Protein AF-A0A8S2KVR9-F1 (afdb_monomer_lite)

InterPro domains:
  IPR026983 Dynein heavy chain [PTHR22878] (2-108)
  IPR027417 P-loop containing nucleoside triphosphate hydrolase [G3DSA:3.40.50.300] (1-66)
  IPR035706 Dynein heavy chain, ATP-binding dynein motor region [PF12781] (3-108)

Secondary structure (DSSP, 8-state):
-PPPPEEEETTEEEEPPTT-------S-SS----HHHHHTS-----PPPHHHHHHHHHHHHHHHH-HHHHHHHHHHHHHHHHHHHHHHHHHHHHHHHHHH--S-TT--

Sequence (108 aa):
VEGRQFVVLGDKEVDYDPNFRMYLTSKLPNPRLTPAHFGKSMVINYTVTLKGLEDQLLSVIVKNERKELEEQRERLIQETSVNKKLLKDLEDALLRELSTSTGNMLDN

Organism: NCBI:txid1234261

Structure (mmCIF, N/CA/C/O backbone):
data_AF-A0A8S2KVR9-F1
#
_entry.id   AF-A0A8S2KVR9-F1
#
loop_
_atom_site.group_PDB
_atom_site.id
_atom_site.type_symbol
_atom_site.label_atom_id
_atom_site.label_alt_id
_atom_site.label_comp_id
_atom_site.label_asym_id
_atom_site.label_entity_id
_atom_site.label_seq_id
_atom_site.pdbx_PDB_ins_code
_atom_site.Cartn_x
_atom_site.Cartn_y
_atom_site.Cartn_z
_atom_site.occupancy
_atom_site.B_iso_or_equiv
_atom_site.auth_seq_id
_atom_site.auth_comp_id
_atom_site.auth_asym_id
_atom_site.auth_atom_id
_atom_site.pdbx_PDB_model_num
ATOM 1 N N . VAL A 1 1 ? -0.845 12.068 -38.164 1.00 44.19 1 VAL A N 1
ATOM 2 C CA . VAL A 1 1 ? -0.775 10.621 -38.455 1.00 44.19 1 VAL A CA 1
ATOM 3 C C . VAL A 1 1 ? -0.106 9.988 -37.255 1.00 44.19 1 VAL A C 1
ATOM 5 O O . VAL A 1 1 ? 1.087 10.198 -37.081 1.00 44.19 1 VAL A O 1
ATOM 8 N N . GLU A 1 2 ? -0.866 9.369 -36.354 1.00 68.25 2 GLU A N 1
ATOM 9 C CA . GLU A 1 2 ? -0.254 8.617 -35.253 1.00 68.25 2 GLU A CA 1
ATOM 10 C C . GLU A 1 2 ? 0.472 7.414 -35.856 1.00 68.25 2 GLU A C 1
ATOM 12 O O . GLU A 1 2 ? -0.116 6.624 -36.595 1.00 68.25 2 GLU A O 1
ATOM 17 N N . GLY A 1 3 ? 1.784 7.346 -35.636 1.00 83.56 3 GLY A N 1
ATOM 18 C CA . GLY A 1 3 ? 2.581 6.203 -36.058 1.00 83.56 3 GLY A CA 1
ATOM 19 C 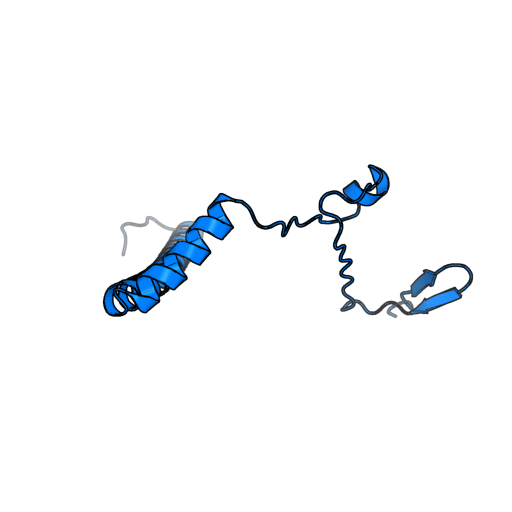C . GLY A 1 3 ? 2.226 4.980 -35.218 1.00 83.56 3 GLY A C 1
ATOM 20 O O . GLY A 1 3 ? 1.978 5.100 -34.020 1.00 83.56 3 GLY A O 1
ATOM 21 N N . ARG A 1 4 ? 2.222 3.800 -35.846 1.00 91.00 4 ARG A N 1
ATOM 22 C CA . ARG A 1 4 ? 2.052 2.507 -35.171 1.00 91.00 4 ARG A CA 1
ATOM 23 C C . ARG A 1 4 ? 3.084 2.375 -34.043 1.00 91.00 4 ARG A C 1
ATOM 25 O O . ARG A 1 4 ? 4.283 2.356 -34.315 1.00 91.00 4 ARG A O 1
ATOM 32 N N . GLN A 1 5 ? 2.625 2.280 -32.796 1.00 94.88 5 GLN A N 1
ATOM 33 C CA . GLN A 1 5 ? 3.476 1.953 -31.652 1.00 94.88 5 GLN A CA 1
ATOM 34 C C . GLN A 1 5 ? 3.538 0.436 -31.484 1.00 94.88 5 GLN A C 1
ATOM 36 O O . GLN A 1 5 ? 2.513 -0.240 -31.522 1.00 94.88 5 GLN A O 1
ATOM 41 N N . PHE A 1 6 ? 4.738 -0.101 -31.295 1.00 95.56 6 PHE A N 1
ATOM 42 C CA . PHE A 1 6 ? 4.956 -1.530 -31.108 1.00 95.56 6 PHE A CA 1
ATOM 43 C C . PHE A 1 6 ? 6.143 -1.776 -30.176 1.00 95.56 6 PHE A C 1
ATOM 45 O O . PHE A 1 6 ? 7.000 -0.912 -29.981 1.00 95.56 6 PHE A O 1
ATOM 52 N N . VAL A 1 7 ? 6.190 -2.975 -29.606 1.00 95.75 7 VAL A N 1
ATOM 53 C CA . VAL A 1 7 ? 7.321 -3.506 -28.846 1.00 95.75 7 VAL A CA 1
ATOM 54 C C . VAL A 1 7 ? 7.880 -4.729 -29.565 1.00 95.75 7 VAL A C 1
ATOM 56 O O . VAL A 1 7 ? 7.133 -5.513 -30.150 1.00 95.75 7 VAL A O 1
ATOM 59 N N . VAL A 1 8 ? 9.200 -4.904 -29.529 1.00 97.12 8 VAL A N 1
ATOM 60 C CA . VAL A 1 8 ? 9.853 -6.098 -30.079 1.00 97.12 8 VAL A CA 1
ATOM 61 C C . VAL A 1 8 ? 10.006 -7.126 -28.965 1.00 97.12 8 VAL A C 1
ATOM 63 O O . VAL A 1 8 ? 10.698 -6.882 -27.975 1.00 97.12 8 VAL A O 1
ATOM 66 N N . LEU A 1 9 ? 9.350 -8.273 -29.118 1.00 95.19 9 LEU A N 1
ATOM 67 C CA . LEU A 1 9 ? 9.416 -9.399 -28.193 1.00 95.19 9 LEU A CA 1
ATOM 68 C C . LEU A 1 9 ? 10.107 -10.570 -28.892 1.00 95.19 9 LEU A C 1
ATOM 70 O O . LEU A 1 9 ? 9.504 -11.273 -29.702 1.00 95.19 9 LEU A O 1
ATOM 74 N N . GLY A 1 10 ? 11.389 -10.765 -28.580 1.00 95.12 10 GLY A N 1
ATOM 75 C CA . GLY A 1 10 ? 12.225 -11.725 -29.298 1.00 95.12 10 GLY A CA 1
ATOM 76 C C . GLY A 1 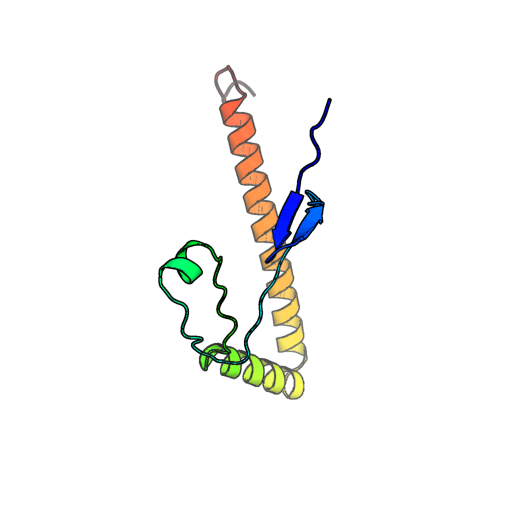10 ? 12.443 -11.271 -30.741 1.00 95.12 10 GLY A C 1
ATOM 77 O O . GLY A 1 10 ? 13.068 -10.241 -30.971 1.00 95.12 10 GLY A O 1
ATOM 78 N N . ASP A 1 11 ? 11.921 -12.037 -31.694 1.00 95.75 11 ASP A N 1
ATOM 79 C CA . ASP A 1 11 ? 11.982 -11.790 -33.137 1.00 95.75 11 ASP A CA 1
ATOM 80 C C . ASP A 1 11 ? 10.689 -11.184 -33.715 1.00 95.75 11 ASP A C 1
ATOM 82 O O . ASP A 1 11 ? 10.600 -10.957 -34.922 1.00 95.75 11 ASP A O 1
ATOM 86 N N . LYS A 1 12 ? 9.678 -10.918 -32.875 1.00 97.12 12 LYS A N 1
ATOM 87 C CA . LYS A 1 12 ? 8.357 -10.448 -33.312 1.00 97.12 12 LYS A CA 1
ATOM 88 C C . LYS A 1 12 ? 8.076 -9.017 -32.886 1.00 97.12 12 LYS A C 1
ATOM 90 O O . LYS A 1 12 ? 8.297 -8.645 -31.735 1.00 97.12 12 LYS A O 1
ATOM 95 N N . GLU A 1 13 ? 7.494 -8.248 -33.799 1.00 97.25 13 GLU A N 1
ATOM 96 C CA . GLU A 1 13 ? 6.855 -6.972 -33.482 1.00 97.25 13 GLU A CA 1
ATOM 97 C C . GLU A 1 13 ? 5.431 -7.208 -32.980 1.00 97.25 13 GLU A C 1
ATOM 99 O O . GLU A 1 13 ? 4.640 -7.896 -33.628 1.00 97.25 13 GLU A O 1
ATOM 104 N N . VAL A 1 14 ? 5.099 -6.615 -31.837 1.00 96.25 14 VAL A N 1
ATOM 105 C CA . VAL A 1 14 ? 3.773 -6.693 -31.220 1.00 96.25 14 VAL A CA 1
ATOM 106 C C . VAL A 1 14 ? 3.252 -5.283 -30.994 1.00 96.25 14 VAL A C 1
ATOM 108 O O . VAL A 1 14 ? 3.945 -4.462 -30.397 1.00 96.25 14 VAL A O 1
ATOM 111 N N . ASP A 1 15 ? 2.040 -5.001 -31.465 1.00 96.12 15 ASP A N 1
ATOM 112 C CA . ASP A 1 15 ? 1.417 -3.685 -31.307 1.00 96.12 15 ASP A CA 1
ATOM 113 C C . ASP A 1 15 ? 1.248 -3.325 -29.828 1.00 96.12 15 ASP A C 1
ATOM 115 O O . ASP A 1 15 ? 0.871 -4.160 -29.002 1.00 96.12 15 ASP A O 1
ATOM 119 N N . TYR A 1 16 ? 1.556 -2.073 -29.497 1.00 95.31 16 TYR A N 1
ATOM 120 C CA . TYR A 1 16 ? 1.508 -1.574 -28.131 1.00 95.31 16 TYR A CA 1
ATOM 121 C C . TYR A 1 16 ? 0.191 -0.839 -27.868 1.00 95.31 16 TYR A C 1
ATOM 123 O O . TYR A 1 16 ? -0.119 0.141 -28.542 1.00 95.31 16 TYR A O 1
ATOM 131 N N . ASP A 1 17 ? -0.555 -1.285 -26.856 1.00 94.50 17 ASP A N 1
ATOM 132 C CA . ASP A 1 17 ? -1.712 -0.562 -26.319 1.00 94.50 17 ASP A CA 1
ATOM 133 C C . ASP A 1 17 ? -1.245 0.428 -25.233 1.00 94.50 17 ASP A C 1
ATOM 135 O O . ASP A 1 17 ? -0.695 -0.011 -24.217 1.00 94.50 17 ASP A O 1
ATOM 139 N N . PRO A 1 18 ? -1.491 1.746 -25.376 1.00 94.31 18 PRO A N 1
ATOM 140 C CA . PRO A 1 18 ? -1.180 2.740 -24.347 1.00 94.31 18 PRO A CA 1
ATOM 141 C C . PRO A 1 18 ? -1.812 2.471 -22.971 1.00 94.31 18 PRO A C 1
ATOM 143 O O . PRO A 1 18 ? -1.314 2.980 -21.968 1.00 94.31 18 PRO A O 1
ATOM 146 N N . ASN A 1 19 ? -2.885 1.676 -22.898 1.00 96.06 19 ASN A N 1
ATOM 147 C CA . ASN A 1 19 ? -3.549 1.298 -21.647 1.00 96.06 19 ASN A CA 1
ATOM 148 C C . ASN A 1 19 ? -3.006 0.005 -21.023 1.00 96.06 19 ASN A C 1
ATOM 150 O O . ASN A 1 19 ? -3.447 -0.380 -19.934 1.00 96.06 19 ASN A O 1
ATOM 154 N N . PHE A 1 20 ? -2.066 -0.674 -21.683 1.00 95.62 20 PHE A N 1
ATOM 155 C CA . PHE A 1 20 ? -1.486 -1.911 -21.181 1.00 95.62 20 PHE A CA 1
ATOM 156 C C . PHE A 1 20 ? -0.796 -1.697 -19.827 1.00 95.62 20 PHE A C 1
ATOM 158 O O . PHE A 1 20 ? -0.053 -0.737 -19.612 1.00 95.62 20 PHE A O 1
ATOM 165 N N . ARG A 1 21 ? -1.013 -2.634 -18.898 1.00 95.44 21 ARG A N 1
ATOM 166 C CA . ARG A 1 21 ? -0.343 -2.670 -17.594 1.00 95.44 21 ARG A CA 1
ATOM 167 C C . ARG A 1 21 ? 0.217 -4.060 -17.346 1.00 95.44 21 ARG A C 1
ATOM 169 O O . ARG A 1 21 ? -0.489 -5.052 -17.505 1.00 95.44 21 ARG A O 1
ATOM 176 N N . MET A 1 22 ? 1.468 -4.123 -16.899 1.00 93.94 22 MET A N 1
ATOM 177 C CA . MET A 1 22 ? 2.137 -5.373 -16.548 1.00 93.94 22 MET A CA 1
ATOM 178 C C . MET A 1 22 ? 2.322 -5.473 -15.037 1.00 93.94 22 MET A C 1
ATOM 180 O O . MET A 1 22 ? 2.863 -4.566 -14.408 1.00 93.94 22 MET A O 1
ATOM 184 N N . TYR A 1 23 ? 1.930 -6.614 -14.475 1.00 94.88 23 TYR A N 1
ATOM 185 C CA . TYR A 1 23 ? 2.164 -6.961 -13.079 1.00 94.88 23 TYR A CA 1
ATOM 186 C C . TYR A 1 23 ? 2.887 -8.300 -13.020 1.00 94.88 23 TYR A C 1
ATOM 188 O O . TYR A 1 23 ? 2.443 -9.280 -13.616 1.00 94.88 23 TYR A O 1
ATOM 196 N N . LEU A 1 24 ? 4.002 -8.342 -12.297 1.00 92.19 24 LEU A N 1
ATOM 197 C CA . LEU A 1 24 ? 4.781 -9.554 -12.072 1.00 92.19 24 LEU A CA 1
ATOM 198 C C . LEU A 1 24 ? 4.707 -9.901 -10.589 1.00 92.19 24 LEU A C 1
ATOM 200 O O . LEU A 1 24 ? 4.925 -9.041 -9.737 1.00 92.19 24 LEU A O 1
ATOM 204 N N . THR A 1 25 ? 4.396 -11.156 -10.276 1.00 92.69 25 THR A N 1
ATOM 205 C CA . THR A 1 25 ? 4.273 -11.634 -8.895 1.00 92.69 25 THR A CA 1
ATOM 206 C C . THR A 1 25 ? 5.221 -12.801 -8.6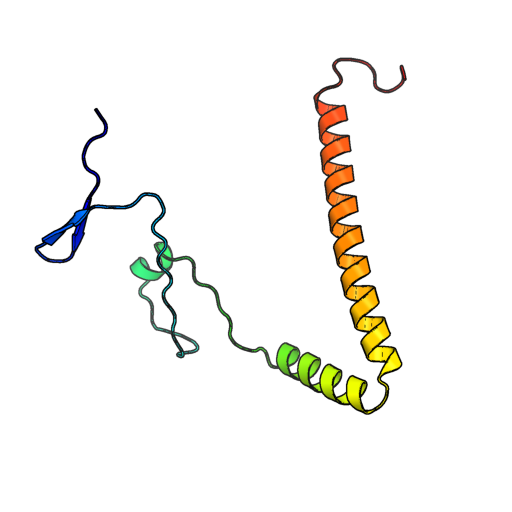52 1.00 92.69 25 THR A C 1
ATOM 208 O O . THR A 1 25 ? 5.561 -13.561 -9.557 1.00 92.69 25 THR A O 1
ATOM 211 N N . SER A 1 26 ? 5.681 -12.938 -7.411 1.00 89.44 26 SER A N 1
ATOM 212 C CA . SER A 1 26 ? 6.515 -14.056 -6.978 1.00 89.44 26 SER A CA 1
ATOM 213 C C . SER A 1 26 ? 6.100 -14.480 -5.579 1.00 89.44 26 SER A C 1
ATOM 215 O O . SER A 1 26 ? 5.784 -13.640 -4.741 1.00 89.44 26 SER A O 1
ATOM 217 N N . LYS A 1 27 ? 6.119 -15.792 -5.325 1.00 88.81 27 LYS A N 1
ATOM 218 C CA . LYS A 1 27 ? 5.945 -16.352 -3.975 1.00 88.81 27 LYS A CA 1
ATOM 219 C C . LYS A 1 27 ? 7.243 -16.347 -3.167 1.00 88.81 27 LYS A C 1
ATOM 221 O O . LYS A 1 27 ? 7.222 -16.655 -1.980 1.00 88.81 27 LYS A O 1
ATOM 226 N N . LEU A 1 28 ? 8.378 -16.057 -3.805 1.00 87.56 28 LEU A N 1
ATOM 227 C CA . LEU A 1 28 ? 9.659 -15.992 -3.115 1.00 87.56 28 LEU A CA 1
ATOM 228 C C . LEU A 1 28 ? 9.711 -14.699 -2.289 1.00 87.56 28 LEU A C 1
ATOM 230 O O . LEU A 1 28 ? 9.481 -13.633 -2.857 1.00 87.56 28 LEU A O 1
ATOM 234 N N . PRO A 1 29 ? 10.060 -14.759 -0.992 1.00 78.06 29 PRO A N 1
ATOM 235 C CA . PRO A 1 29 ? 10.102 -13.574 -0.132 1.00 78.06 29 PRO A CA 1
ATOM 236 C C . PRO A 1 29 ? 11.215 -12.593 -0.527 1.00 78.06 29 PRO A C 1
ATOM 238 O O . PRO A 1 29 ? 11.111 -11.397 -0.278 1.00 78.06 29 PRO A O 1
ATOM 241 N N . ASN A 1 30 ? 12.280 -13.094 -1.159 1.00 82.19 30 ASN A N 1
ATOM 242 C CA . ASN A 1 30 ? 13.379 -12.283 -1.672 1.00 82.19 30 ASN A CA 1
ATOM 243 C C . ASN A 1 30 ? 13.819 -12.804 -3.053 1.00 82.19 30 ASN A C 1
ATOM 245 O O . ASN A 1 30 ? 14.784 -13.574 -3.147 1.00 82.19 30 ASN A O 1
ATOM 249 N N . PRO A 1 31 ? 13.083 -12.477 -4.132 1.00 86.56 31 PRO A N 1
ATOM 250 C CA . PRO A 1 31 ? 13.486 -12.865 -5.474 1.00 86.56 31 PRO A CA 1
ATOM 251 C C . PRO A 1 31 ? 14.784 -12.137 -5.833 1.00 86.56 31 PRO A C 1
ATOM 253 O O . PRO A 1 31 ? 14.905 -10.926 -5.661 1.00 86.56 31 PRO A O 1
ATOM 256 N N . ARG A 1 32 ? 15.773 -12.870 -6.352 1.00 86.31 32 ARG A N 1
ATOM 257 C CA . ARG A 1 32 ? 17.050 -12.276 -6.764 1.00 86.31 32 ARG A CA 1
ATOM 258 C C . ARG A 1 32 ? 16.869 -11.497 -8.066 1.00 86.31 32 ARG A C 1
ATOM 260 O O . ARG A 1 32 ? 17.012 -12.050 -9.152 1.00 86.31 32 ARG A O 1
ATOM 267 N N . LEU A 1 33 ? 16.553 -10.214 -7.945 1.00 88.88 33 LEU A N 1
ATOM 268 C CA . LEU A 1 33 ? 16.531 -9.273 -9.060 1.00 88.88 33 LEU A CA 1
ATOM 269 C C . LEU A 1 33 ? 17.914 -8.642 -9.219 1.00 88.88 33 LEU A C 1
ATOM 271 O O . LEU A 1 33 ? 18.531 -8.213 -8.246 1.00 88.88 33 LEU A O 1
ATOM 275 N N . THR A 1 34 ? 18.411 -8.578 -10.453 1.00 93.62 34 THR A N 1
ATOM 276 C CA . THR A 1 34 ? 19.630 -7.815 -10.746 1.00 93.62 34 THR A CA 1
ATOM 277 C C . THR A 1 34 ? 19.352 -6.319 -10.552 1.00 93.62 34 THR A C 1
ATOM 279 O O . THR A 1 34 ? 18.202 -5.894 -10.711 1.00 93.62 34 THR A O 1
ATOM 282 N N . PRO A 1 35 ? 20.374 -5.483 -10.286 1.00 93.31 35 PRO A N 1
ATOM 283 C CA . PRO A 1 35 ? 20.187 -4.035 -10.172 1.00 93.31 35 PRO A CA 1
ATOM 284 C C . PRO A 1 35 ? 19.484 -3.419 -11.391 1.00 93.31 35 PRO A C 1
ATOM 286 O O . PRO A 1 35 ? 18.638 -2.542 -11.244 1.00 93.31 35 PRO A O 1
ATOM 289 N N . ALA A 1 36 ? 19.771 -3.933 -12.592 1.00 94.69 36 ALA A N 1
ATOM 290 C CA . ALA A 1 36 ? 19.140 -3.486 -13.831 1.00 94.69 36 ALA A CA 1
ATOM 291 C C . ALA A 1 36 ? 17.632 -3.788 -13.883 1.00 94.69 36 ALA A C 1
ATOM 293 O O . ALA A 1 36 ? 16.864 -2.960 -14.368 1.00 94.69 36 ALA A O 1
ATOM 294 N N . HIS A 1 37 ? 17.195 -4.952 -13.393 1.00 90.75 37 HIS A N 1
ATOM 295 C CA . HIS A 1 37 ? 15.768 -5.282 -13.314 1.00 90.75 37 HIS A CA 1
ATOM 296 C C . HIS A 1 37 ? 15.077 -4.498 -12.199 1.00 90.75 37 HIS A C 1
ATOM 298 O O . HIS A 1 37 ? 13.977 -3.986 -12.401 1.00 90.75 37 HIS A O 1
ATOM 304 N N . PHE A 1 38 ? 15.740 -4.363 -11.048 1.00 90.25 38 PHE A N 1
ATOM 305 C CA . PHE A 1 38 ? 15.209 -3.632 -9.904 1.00 90.25 38 PHE A CA 1
ATOM 306 C C . PHE A 1 38 ? 15.002 -2.148 -10.232 1.00 90.25 38 PHE A C 1
ATOM 308 O O . PHE A 1 38 ? 13.928 -1.619 -9.986 1.00 90.25 38 PHE A O 1
ATOM 315 N N . GLY A 1 39 ? 15.971 -1.495 -10.884 1.00 92.12 39 GLY A N 1
ATOM 316 C CA . GLY A 1 39 ? 15.863 -0.084 -11.274 1.00 92.12 39 GLY A CA 1
ATOM 317 C C . GLY A 1 39 ? 14.797 0.215 -12.337 1.00 92.12 39 GLY A C 1
ATOM 318 O O . GLY A 1 39 ? 14.396 1.364 -12.484 1.00 92.12 39 GLY A O 1
ATOM 319 N N . LYS A 1 40 ? 14.323 -0.800 -13.071 1.00 93.38 40 LYS A N 1
ATOM 320 C CA . LYS A 1 40 ? 13.253 -0.677 -14.080 1.00 93.38 40 LYS A CA 1
ATOM 321 C C . LYS A 1 40 ? 11.873 -1.085 -13.554 1.00 93.38 40 LYS A C 1
ATOM 323 O O . LYS A 1 40 ? 10.902 -1.021 -14.301 1.00 93.38 40 LYS A O 1
ATOM 328 N N . SER A 1 41 ? 11.790 -1.535 -12.303 1.00 90.88 41 SER A N 1
ATOM 329 C CA . SER A 1 41 ? 10.575 -2.100 -11.718 1.00 90.88 41 SER A CA 1
ATOM 330 C C . SER A 1 41 ? 10.180 -1.342 -10.457 1.00 90.88 41 SER A C 1
ATOM 332 O O . SER A 1 41 ? 11.026 -0.949 -9.661 1.00 90.88 41 SER A O 1
ATOM 334 N N . MET A 1 42 ? 8.878 -1.207 -10.216 1.00 92.12 42 MET A N 1
ATOM 335 C CA . MET A 1 42 ? 8.370 -0.823 -8.902 1.00 92.12 42 MET A CA 1
ATOM 336 C C . MET A 1 42 ? 8.186 -2.090 -8.065 1.00 92.12 42 MET A C 1
ATOM 338 O O . MET A 1 42 ? 7.256 -2.861 -8.294 1.00 92.12 42 MET A O 1
ATOM 342 N N . VAL A 1 43 ? 9.097 -2.337 -7.122 1.00 89.25 43 VAL A N 1
ATOM 343 C CA . VAL A 1 43 ? 9.034 -3.525 -6.260 1.00 89.25 43 VAL A CA 1
ATOM 344 C C . VAL A 1 43 ? 8.171 -3.236 -5.039 1.00 89.25 43 VAL A C 1
ATOM 346 O O . VAL A 1 43 ? 8.492 -2.364 -4.236 1.00 89.25 43 VAL A O 1
ATOM 349 N N . ILE A 1 44 ? 7.089 -3.999 -4.889 1.00 90.50 44 ILE A N 1
ATOM 350 C CA . ILE A 1 44 ? 6.175 -3.910 -3.749 1.00 90.50 44 ILE A CA 1
ATOM 351 C C . ILE A 1 44 ? 6.305 -5.190 -2.921 1.00 90.50 44 ILE A C 1
ATOM 353 O O . ILE A 1 44 ? 6.066 -6.289 -3.424 1.00 90.50 44 ILE A O 1
ATOM 357 N N . ASN A 1 45 ? 6.693 -5.055 -1.651 1.00 87.31 45 ASN A N 1
ATOM 358 C CA . ASN A 1 45 ? 6.825 -6.183 -0.732 1.00 87.31 45 ASN A CA 1
ATOM 359 C C . ASN A 1 45 ? 5.525 -6.391 0.061 1.00 87.31 45 ASN A C 1
ATOM 361 O O . ASN A 1 45 ? 5.208 -5.602 0.947 1.00 87.31 45 ASN A O 1
ATOM 365 N N . TYR A 1 46 ? 4.810 -7.479 -0.241 1.00 84.31 46 TYR A N 1
ATOM 366 C CA . TYR A 1 46 ? 3.582 -7.902 0.450 1.00 84.31 46 TYR A CA 1
ATOM 367 C C . TYR A 1 46 ? 3.807 -9.029 1.472 1.00 84.31 46 TYR A C 1
ATOM 369 O O . TYR A 1 46 ? 2.878 -9.758 1.818 1.00 84.31 46 TYR A O 1
ATOM 377 N N . THR A 1 47 ? 5.035 -9.210 1.958 1.00 86.69 47 THR A N 1
ATOM 378 C CA . THR A 1 47 ? 5.312 -10.214 2.993 1.00 86.69 47 THR A CA 1
ATOM 379 C C . THR A 1 47 ? 4.582 -9.854 4.284 1.00 86.69 47 THR A C 1
ATOM 381 O O . THR A 1 47 ? 4.684 -8.729 4.776 1.00 86.69 47 THR A O 1
ATOM 384 N N . VAL A 1 48 ? 3.872 -10.830 4.854 1.00 84.75 48 VAL A N 1
ATOM 385 C CA . VAL A 1 48 ? 3.245 -10.692 6.172 1.00 84.75 48 VAL A CA 1
ATOM 386 C C . VAL A 1 48 ? 4.336 -10.451 7.212 1.00 84.75 48 VAL A C 1
ATOM 388 O O . VAL A 1 48 ? 5.275 -11.236 7.345 1.00 84.75 48 VAL A O 1
ATOM 391 N N . THR A 1 49 ? 4.214 -9.356 7.954 1.00 90.62 49 THR A N 1
ATOM 392 C CA . THR A 1 49 ? 5.091 -9.071 9.089 1.00 90.62 49 THR A CA 1
ATOM 393 C C . THR A 1 49 ? 4.560 -9.786 10.328 1.00 90.62 49 THR A C 1
ATOM 395 O O . THR A 1 49 ? 3.350 -9.947 10.472 1.00 90.62 49 THR A O 1
ATOM 398 N N . LEU A 1 50 ? 5.443 -10.195 11.247 1.00 93.56 50 LEU A N 1
ATOM 399 C CA . LEU A 1 50 ? 5.026 -10.842 12.503 1.00 93.56 50 LEU A CA 1
ATOM 400 C C . LEU A 1 50 ? 4.007 -9.992 13.266 1.00 93.56 50 LEU A C 1
ATOM 402 O O . LEU A 1 50 ? 2.970 -10.501 13.669 1.00 93.56 50 LEU A O 1
ATOM 406 N N . LYS A 1 51 ? 4.262 -8.684 13.363 1.00 95.25 51 LYS A N 1
ATOM 407 C CA . LYS A 1 51 ? 3.330 -7.731 13.968 1.00 95.25 51 LYS A CA 1
ATOM 408 C C . LYS A 1 51 ? 1.986 -7.683 13.234 1.00 95.25 51 LYS A C 1
ATOM 410 O O . LYS A 1 51 ? 0.945 -7.719 13.870 1.00 95.25 51 LYS A O 1
ATOM 415 N N . GLY A 1 52 ? 1.996 -7.627 11.900 1.00 94.00 52 GLY A N 1
ATOM 416 C CA . GLY A 1 52 ? 0.759 -7.612 11.117 1.00 94.00 52 GLY A CA 1
ATOM 417 C C . GLY A 1 52 ? -0.063 -8.891 11.292 1.00 94.00 52 GLY A C 1
ATOM 418 O O . GLY A 1 52 ? -1.287 -8.826 11.335 1.00 94.00 52 GLY A O 1
ATOM 419 N N . LEU A 1 53 ? 0.601 -10.040 11.436 1.00 94.94 53 LEU A N 1
ATOM 420 C CA . LEU A 1 53 ? -0.057 -11.302 11.762 1.00 94.94 53 LEU A CA 1
ATOM 421 C C . LEU A 1 53 ? -0.627 -11.296 13.186 1.00 94.94 53 LEU A C 1
ATOM 423 O O . LEU A 1 53 ? -1.758 -11.725 13.384 1.00 94.94 53 LEU A O 1
ATOM 427 N N . GLU A 1 54 ? 0.129 -10.800 14.164 1.00 96.75 54 GLU A N 1
ATOM 428 C CA . GLU A 1 54 ? -0.322 -10.664 15.552 1.00 96.75 54 GLU A CA 1
ATOM 429 C C . GLU A 1 54 ? -1.576 -9.785 15.650 1.00 96.75 54 GLU A C 1
ATOM 431 O O . GLU A 1 54 ? -2.579 -10.212 16.219 1.00 96.75 54 GLU A O 1
ATOM 436 N N . ASP A 1 55 ? -1.567 -8.616 15.002 1.00 94.25 55 ASP A N 1
ATOM 437 C CA . ASP A 1 55 ? -2.712 -7.701 14.949 1.00 94.25 55 ASP A CA 1
ATOM 438 C C . ASP A 1 55 ? -3.949 -8.368 14.311 1.00 94.25 55 ASP A C 1
ATOM 440 O O . ASP A 1 55 ? -5.079 -8.177 14.771 1.00 94.25 55 ASP A O 1
ATOM 444 N N . GLN A 1 56 ? -3.752 -9.179 13.263 1.00 94.25 56 GLN A N 1
ATOM 445 C CA . GLN A 1 56 ? -4.831 -9.933 12.612 1.00 94.25 56 GLN A CA 1
ATOM 446 C C . GLN A 1 56 ? -5.414 -11.010 13.527 1.00 94.25 56 GLN A C 1
ATOM 448 O O . GLN A 1 56 ? -6.634 -11.127 13.642 1.00 94.25 56 GLN A O 1
ATOM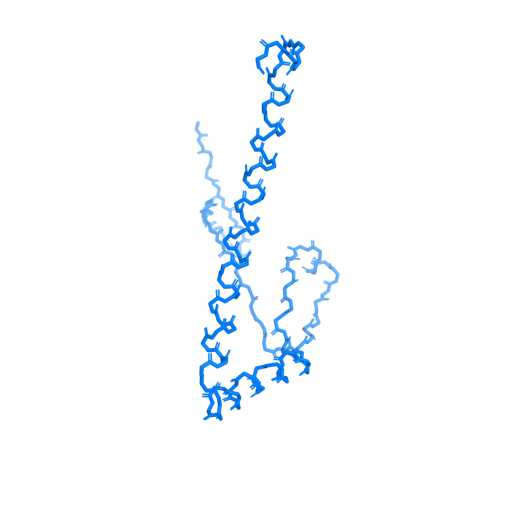 453 N N . LEU A 1 57 ? -4.558 -11.791 14.187 1.00 96.25 57 LEU A N 1
ATOM 454 C CA . LEU A 1 57 ? -4.997 -12.836 15.109 1.00 96.25 57 LEU A CA 1
ATOM 455 C C . LEU A 1 57 ? -5.718 -12.238 16.321 1.00 96.25 57 LEU A C 1
ATOM 457 O O . LEU A 1 57 ? -6.759 -12.757 16.723 1.00 96.25 57 LEU A O 1
ATOM 461 N N . LEU A 1 58 ? -5.226 -11.116 16.854 1.00 95.56 58 LEU A N 1
ATOM 462 C CA . LEU A 1 58 ? -5.882 -10.395 17.940 1.00 95.56 58 LEU A CA 1
ATOM 463 C C . LEU A 1 58 ? -7.286 -9.928 17.538 1.00 95.56 58 LEU A C 1
ATOM 465 O O . LEU A 1 58 ? -8.228 -10.146 18.293 1.00 95.56 58 LEU A O 1
ATOM 469 N N . SER A 1 59 ? -7.446 -9.347 16.345 1.00 94.81 59 SER A N 1
ATOM 470 C CA . SER A 1 59 ? -8.762 -8.944 15.823 1.00 94.81 59 SER A CA 1
ATOM 471 C C . SER A 1 59 ? -9.732 -10.133 15.748 1.00 94.81 59 SER A C 1
ATOM 473 O O . SER A 1 59 ? -10.881 -10.019 16.175 1.00 94.81 59 SER A O 1
ATOM 475 N N . VAL A 1 60 ? -9.270 -11.311 15.305 1.00 96.06 60 VAL A N 1
ATOM 476 C CA . VAL A 1 60 ? -10.097 -12.534 15.270 1.00 96.06 60 VAL A CA 1
ATOM 477 C C . VAL A 1 60 ? -10.531 -12.969 16.673 1.00 96.06 60 VAL A C 1
ATOM 479 O O . VAL A 1 60 ? -11.705 -13.285 16.876 1.00 96.06 60 VAL A O 1
ATOM 482 N N . ILE A 1 61 ? -9.614 -12.967 17.643 1.00 97.62 61 ILE A N 1
ATOM 483 C CA . ILE A 1 61 ? -9.910 -13.360 19.029 1.00 97.62 61 ILE A CA 1
ATOM 484 C C . ILE A 1 61 ? -10.888 -12.371 19.669 1.00 97.62 61 ILE A C 1
ATOM 486 O O . ILE A 1 61 ? -11.922 -12.782 20.192 1.00 97.62 61 ILE A O 1
ATOM 490 N N . VAL A 1 62 ? -10.618 -11.066 19.568 1.00 97.12 62 VAL A N 1
ATOM 491 C CA . VAL A 1 62 ? -11.477 -10.015 20.135 1.00 97.12 62 VAL A CA 1
ATOM 492 C C . VAL A 1 62 ? -12.866 -10.052 19.513 1.00 97.12 62 VAL A C 1
ATOM 494 O O . VAL A 1 62 ? -13.849 -9.923 20.232 1.00 97.12 62 VAL A O 1
ATOM 497 N N . LYS A 1 63 ? -12.983 -10.301 18.208 1.00 96.44 63 LYS A N 1
ATOM 498 C CA . LYS A 1 63 ? -14.284 -10.449 17.548 1.00 96.44 63 LYS A CA 1
ATOM 499 C C . LYS A 1 63 ? -15.111 -11.602 18.115 1.00 96.44 63 LYS A C 1
ATOM 501 O O . LYS A 1 63 ? -16.334 -11.491 18.178 1.00 96.44 63 LYS A O 1
ATOM 506 N N . ASN A 1 64 ? -14.457 -12.698 18.498 1.00 96.88 64 ASN A N 1
ATOM 507 C CA . ASN A 1 64 ? -15.120 -13.863 19.073 1.00 96.88 64 ASN A CA 1
ATOM 508 C C . ASN A 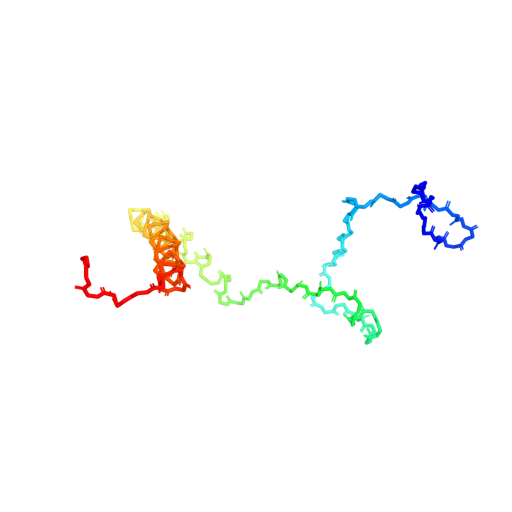1 64 ? -15.462 -13.670 20.560 1.00 96.88 64 ASN A C 1
ATOM 510 O O . ASN A 1 64 ? -16.526 -14.093 20.998 1.00 96.88 64 ASN A O 1
ATOM 514 N N . GLU A 1 65 ? -14.581 -13.030 21.332 1.00 97.56 65 GLU A N 1
ATOM 515 C CA . GLU A 1 65 ? -14.760 -12.850 22.780 1.00 97.56 65 GLU A CA 1
ATOM 516 C C . GLU A 1 65 ? -15.573 -11.602 23.152 1.00 97.56 65 GLU A C 1
ATOM 518 O O . GLU A 1 65 ? -16.342 -11.627 24.109 1.00 97.56 65 GLU A O 1
ATOM 523 N N . ARG A 1 66 ? -15.392 -10.498 22.419 1.00 97.06 66 ARG A N 1
ATOM 524 C CA . ARG A 1 66 ? -15.991 -9.176 22.671 1.00 97.06 66 ARG A CA 1
ATOM 525 C C . ARG A 1 66 ? -16.345 -8.469 21.366 1.00 97.06 66 ARG A C 1
ATOM 527 O O . ARG A 1 66 ? -15.738 -7.465 20.983 1.00 97.06 66 ARG A O 1
ATOM 534 N N . LYS A 1 67 ? -17.357 -9.003 20.683 1.00 96.25 67 LYS A N 1
ATOM 535 C CA . LYS A 1 67 ? -17.793 -8.551 19.357 1.00 96.25 67 LYS A CA 1
ATOM 536 C C . LYS A 1 67 ? -18.075 -7.046 19.286 1.00 96.25 67 LYS A C 1
ATOM 538 O O . LYS A 1 67 ? -17.653 -6.415 18.318 1.00 96.25 67 LYS A O 1
ATOM 543 N N . GLU A 1 68 ? -18.729 -6.453 20.291 1.00 97.44 68 GLU A N 1
ATOM 544 C CA . GLU A 1 68 ? -19.042 -5.017 20.260 1.00 97.44 68 GLU A CA 1
ATOM 545 C C . GLU A 1 68 ? -17.796 -4.120 20.198 1.00 97.44 68 GLU A C 1
ATOM 547 O O . GLU A 1 68 ? -17.837 -3.064 19.561 1.00 97.44 68 GLU A O 1
ATOM 552 N N . LEU A 1 69 ? -16.679 -4.548 20.803 1.00 97.12 69 LEU A N 1
ATOM 553 C CA . LEU A 1 69 ? -15.423 -3.799 20.766 1.00 97.12 69 LEU A CA 1
ATOM 554 C C . LEU A 1 69 ? -14.794 -3.827 19.374 1.00 97.12 69 LEU A C 1
ATOM 556 O O . LEU A 1 69 ? -14.308 -2.793 18.916 1.00 97.12 69 LEU A O 1
ATOM 560 N N . GLU A 1 70 ? -14.827 -4.969 18.681 1.00 95.62 70 GLU A N 1
ATOM 561 C CA . GLU A 1 70 ? -14.307 -5.038 17.310 1.00 95.62 70 GLU A CA 1
ATOM 562 C C . GLU A 1 70 ? -15.186 -4.230 16.349 1.00 95.62 70 GLU A C 1
ATOM 564 O O . GLU A 1 70 ? -14.670 -3.465 15.539 1.00 95.62 70 GLU A O 1
ATOM 569 N N . GLU A 1 71 ? -16.513 -4.298 16.493 1.00 96.31 71 GLU A N 1
ATOM 570 C CA . GLU A 1 71 ? -17.427 -3.468 15.700 1.00 96.31 71 GLU A CA 1
ATOM 571 C C . GLU A 1 71 ? -17.201 -1.965 15.958 1.00 96.31 71 GLU A C 1
ATOM 573 O O . GLU A 1 71 ? -17.258 -1.150 15.034 1.00 96.31 71 GLU A O 1
ATOM 578 N N . GLN A 1 72 ? -16.916 -1.569 17.205 1.00 97.31 72 GLN A N 1
ATOM 579 C CA . GLN A 1 72 ? -16.550 -0.189 17.529 1.00 97.31 72 GLN A CA 1
ATOM 580 C C . GLN A 1 72 ? -15.212 0.205 16.896 1.00 97.31 72 GLN A C 1
ATOM 582 O O . GLN A 1 72 ? -15.106 1.298 16.338 1.00 97.31 72 GLN A O 1
ATOM 587 N N . ARG A 1 73 ? -14.207 -0.674 16.941 1.00 95.56 73 ARG A N 1
ATOM 588 C CA . ARG A 1 73 ? -12.906 -0.456 16.302 1.00 95.56 73 ARG A CA 1
ATOM 589 C C . ARG A 1 73 ? -13.050 -0.262 14.792 1.00 95.56 73 ARG A C 1
ATOM 591 O O . ARG A 1 73 ? -12.494 0.694 14.255 1.00 95.56 73 ARG A O 1
ATOM 598 N N . GLU A 1 74 ? -13.816 -1.117 14.117 1.00 94.94 74 GLU A N 1
ATOM 599 C CA . GLU A 1 74 ? -14.084 -1.013 12.677 1.00 94.94 74 GLU A CA 1
ATOM 600 C C . GLU A 1 74 ? -14.758 0.323 12.320 1.00 94.94 74 GLU A C 1
ATOM 602 O O . GLU A 1 74 ? -14.306 1.011 11.399 1.00 94.94 74 GLU A O 1
ATOM 607 N N . ARG A 1 75 ? -15.776 0.744 13.089 1.00 97.62 75 ARG A N 1
ATOM 608 C CA . ARG A 1 75 ? -16.430 2.054 12.908 1.00 97.62 75 ARG A CA 1
ATOM 609 C C . ARG A 1 75 ? -15.449 3.215 13.064 1.00 97.62 75 ARG A C 1
ATOM 611 O O . ARG A 1 75 ? -15.400 4.090 12.204 1.00 97.62 75 ARG A O 1
ATOM 618 N N . LEU A 1 76 ? -14.632 3.199 14.118 1.00 97.94 76 LEU A N 1
ATOM 619 C CA . LEU A 1 76 ? -13.647 4.253 14.376 1.00 97.94 76 LEU A CA 1
ATOM 620 C C . LEU A 1 76 ? -12.582 4.335 13.275 1.00 97.94 76 LEU A C 1
ATOM 622 O O . LEU A 1 76 ? -12.156 5.433 12.916 1.00 97.94 76 LEU A O 1
ATOM 626 N N . ILE A 1 77 ? -12.161 3.201 12.704 1.00 96.81 77 ILE A N 1
ATOM 627 C CA . ILE A 1 77 ? -11.228 3.176 11.566 1.00 96.81 77 ILE A CA 1
ATOM 628 C C . ILE A 1 77 ? -11.851 3.860 10.343 1.00 96.81 77 ILE A C 1
ATOM 630 O O . ILE A 1 77 ? -11.191 4.683 9.702 1.00 96.81 77 ILE A O 1
ATOM 634 N N . GLN A 1 78 ? -13.114 3.555 10.030 1.00 97.50 78 GLN A N 1
ATOM 635 C CA . GLN A 1 78 ? -13.824 4.174 8.909 1.00 97.50 78 GLN A CA 1
ATOM 636 C C . GLN A 1 78 ? -13.981 5.683 9.110 1.00 97.50 78 GLN A C 1
ATOM 638 O O . GLN A 1 78 ? -13.613 6.458 8.228 1.00 97.50 78 GLN A O 1
ATOM 643 N N . GLU A 1 79 ? -14.453 6.101 10.284 1.00 98.31 79 GLU A N 1
ATOM 644 C CA . GLU A 1 79 ? -14.633 7.512 10.626 1.00 98.31 79 GLU A CA 1
ATOM 645 C C . GLU A 1 79 ? -13.306 8.274 10.560 1.00 98.31 79 GLU A C 1
ATOM 647 O O . GLU A 1 79 ? -13.213 9.322 9.924 1.00 98.31 79 GLU A O 1
ATOM 652 N N . THR A 1 80 ? -12.233 7.699 11.111 1.00 98.38 80 THR A N 1
ATOM 653 C CA . THR A 1 80 ? -10.889 8.285 11.031 1.00 98.38 80 THR A CA 1
ATOM 654 C C . THR A 1 80 ? -10.438 8.456 9.580 1.00 98.38 80 THR A C 1
ATOM 656 O O . THR A 1 80 ? -9.847 9.480 9.236 1.00 98.38 80 THR A O 1
ATOM 659 N N . SER A 1 81 ? -10.700 7.473 8.713 1.00 97.75 81 SER A N 1
ATOM 660 C CA . SER A 1 81 ? -10.345 7.557 7.292 1.00 97.75 81 SER A CA 1
ATOM 661 C C . SER A 1 81 ? -11.119 8.662 6.573 1.00 97.75 81 SER A C 1
ATOM 663 O O . SER A 1 81 ? -10.530 9.403 5.785 1.00 97.75 81 SER A O 1
ATOM 665 N N . VAL A 1 82 ? -12.421 8.783 6.842 1.00 98.19 82 VAL A N 1
ATOM 666 C CA . VAL A 1 82 ? -13.272 9.839 6.274 1.00 98.19 82 VAL A CA 1
ATOM 667 C C . VAL A 1 82 ? -12.807 11.210 6.753 1.00 98.19 82 VAL A C 1
ATOM 669 O O . VAL A 1 82 ? -12.579 12.094 5.931 1.00 98.19 82 VAL A O 1
ATOM 672 N N . ASN A 1 83 ? -12.570 11.364 8.055 1.00 98.38 83 ASN A N 1
ATOM 673 C CA . ASN A 1 83 ? -12.141 12.627 8.650 1.00 98.38 83 ASN A CA 1
ATOM 674 C C . ASN A 1 83 ? -10.767 13.067 8.132 1.00 98.38 83 ASN A C 1
ATOM 676 O O . ASN A 1 83 ? -10.581 14.239 7.826 1.00 98.38 83 ASN A O 1
ATOM 680 N N . LYS A 1 84 ? -9.814 12.139 7.960 1.00 98.06 84 LYS A N 1
ATOM 681 C CA . LYS A 1 84 ? -8.505 12.449 7.357 1.00 98.06 84 LYS A CA 1
ATOM 682 C C . LYS A 1 84 ? -8.623 12.914 5.910 1.00 98.06 84 LYS A C 1
ATOM 684 O O . LYS A 1 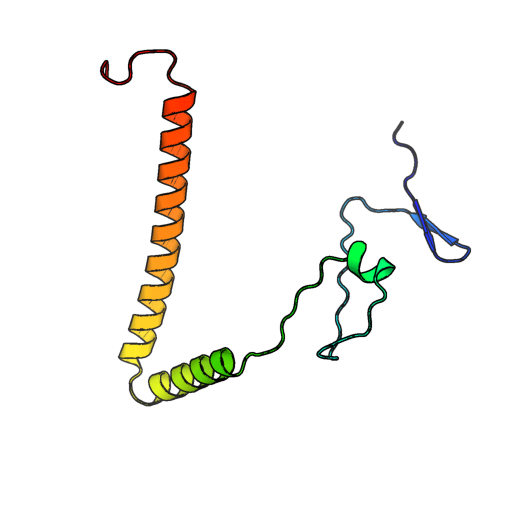84 ? -7.905 13.825 5.510 1.00 98.06 84 LYS A O 1
ATOM 689 N N . LYS A 1 85 ? -9.508 12.287 5.129 1.00 97.94 85 LYS A N 1
ATOM 690 C CA . LYS A 1 85 ? -9.768 12.715 3.753 1.00 97.94 85 LYS A CA 1
ATOM 691 C C . LYS A 1 85 ? -10.377 14.116 3.732 1.00 97.94 85 LYS A C 1
ATOM 693 O O . LYS A 1 85 ? -9.860 14.974 3.034 1.00 97.94 85 LYS A O 1
ATOM 698 N N . LEU A 1 86 ? -11.409 14.347 4.544 1.00 97.81 86 LEU A N 1
ATOM 699 C CA . LEU A 1 86 ? -12.063 15.649 4.647 1.00 97.81 86 LEU A CA 1
ATOM 700 C C . LEU A 1 86 ? -11.081 16.746 5.070 1.00 97.81 86 LEU A C 1
ATOM 702 O O . LEU A 1 86 ? -11.085 17.817 4.479 1.00 97.81 86 LEU A O 1
ATOM 706 N N . LEU A 1 87 ? -10.223 16.472 6.056 1.00 98.38 87 LEU A N 1
ATOM 707 C CA . LEU A 1 87 ? -9.201 17.417 6.498 1.00 98.38 87 LEU A CA 1
ATOM 708 C C . LEU A 1 87 ? -8.273 17.812 5.346 1.00 98.38 87 LEU A C 1
ATOM 710 O O . LEU A 1 87 ? -8.065 18.997 5.121 1.00 98.38 87 LEU A O 1
ATOM 714 N N . LYS A 1 88 ? -7.784 16.832 4.579 1.00 97.88 88 LYS A N 1
ATOM 715 C CA . LYS A 1 88 ? -6.947 17.099 3.408 1.00 97.88 88 LYS A CA 1
ATOM 716 C C . LYS A 1 88 ? -7.688 17.915 2.346 1.00 97.88 88 LYS A C 1
ATOM 718 O O . LYS A 1 88 ? -7.133 18.868 1.817 1.00 97.88 88 LYS A O 1
ATOM 723 N N . ASP A 1 89 ? -8.937 17.561 2.053 1.00 97.69 89 ASP A N 1
ATOM 724 C CA . ASP A 1 89 ? -9.745 18.274 1.060 1.00 97.69 89 ASP A CA 1
ATOM 725 C C . ASP A 1 89 ? -9.970 19.745 1.480 1.00 97.69 89 ASP A C 1
ATOM 727 O O . ASP A 1 89 ? -9.938 20.645 0.639 1.00 97.69 89 ASP A O 1
ATOM 731 N N . LEU A 1 90 ? -10.149 20.002 2.783 1.00 97.69 90 LEU A N 1
ATOM 732 C CA . LEU A 1 90 ? -10.253 21.350 3.351 1.00 97.69 90 LEU A CA 1
ATOM 733 C C . LEU A 1 90 ? -8.918 22.110 3.298 1.00 97.69 90 LEU A C 1
ATOM 735 O O . LEU A 1 90 ? -8.911 23.289 2.952 1.00 97.69 90 LEU A O 1
ATOM 739 N N . GLU A 1 91 ? -7.798 21.452 3.604 1.00 97.12 91 GLU A N 1
ATOM 740 C CA . GLU A 1 91 ? -6.453 22.032 3.478 1.00 97.12 91 GLU A CA 1
ATOM 741 C C . GLU A 1 91 ? -6.148 22.424 2.023 1.00 97.12 91 GLU A C 1
ATOM 743 O O . GLU A 1 91 ? -5.706 23.545 1.760 1.00 97.12 91 GLU A O 1
ATOM 748 N N . ASP A 1 92 ? -6.451 21.543 1.066 1.00 96.06 92 ASP A N 1
ATOM 749 C CA . ASP A 1 92 ? -6.268 21.792 -0.367 1.00 96.06 92 ASP A CA 1
ATOM 750 C C . ASP A 1 92 ? -7.171 22.945 -0.853 1.00 96.06 92 ASP A C 1
ATOM 752 O O . ASP A 1 92 ? -6.743 23.785 -1.653 1.00 96.06 92 ASP A O 1
ATOM 756 N N . ALA A 1 93 ? -8.410 23.031 -0.353 1.00 94.75 93 ALA A N 1
ATOM 757 C CA . ALA A 1 93 ? -9.322 24.133 -0.659 1.00 94.75 93 ALA A CA 1
ATOM 758 C C . ALA A 1 93 ? -8.811 25.476 -0.113 1.00 94.75 93 ALA A C 1
ATOM 760 O O . ALA A 1 93 ? -8.782 26.459 -0.856 1.00 94.75 93 ALA A O 1
ATOM 761 N N . LEU A 1 94 ? -8.343 25.501 1.138 1.00 93.31 94 LEU A N 1
ATOM 762 C CA . LEU A 1 94 ? -7.776 26.690 1.772 1.00 93.31 94 LEU A CA 1
ATOM 763 C C . LEU A 1 94 ? -6.542 27.195 1.013 1.00 93.31 94 LEU A C 1
ATOM 765 O O . LEU A 1 94 ? -6.434 28.385 0.720 1.00 93.31 94 LEU A O 1
ATOM 769 N N . LEU A 1 95 ? -5.622 26.296 0.645 1.00 93.56 95 LEU A N 1
ATOM 770 C CA . LEU A 1 95 ? -4.440 26.641 -0.152 1.00 93.56 95 LEU A CA 1
ATOM 771 C C . LEU A 1 95 ? -4.816 27.180 -1.537 1.00 93.56 95 LEU A C 1
ATOM 773 O O . LEU A 1 95 ? -4.180 28.110 -2.045 1.00 93.56 95 LEU A O 1
ATOM 777 N N . ARG A 1 96 ? -5.865 26.629 -2.157 1.00 91.19 96 ARG A N 1
ATOM 778 C CA . ARG A 1 96 ? -6.386 27.143 -3.427 1.00 91.19 96 ARG A CA 1
ATOM 779 C C . ARG A 1 96 ? -6.934 28.561 -3.273 1.00 91.19 96 ARG A C 1
ATOM 781 O O . ARG A 1 96 ? -6.616 29.412 -4.097 1.00 91.19 96 ARG A O 1
ATOM 788 N N . GLU A 1 97 ? -7.722 28.841 -2.240 1.00 89.25 97 GLU A N 1
ATOM 789 C CA . GLU A 1 97 ? -8.256 30.190 -1.989 1.00 89.25 97 GLU A CA 1
ATOM 790 C C . GLU A 1 97 ? -7.137 31.200 -1.709 1.00 89.25 97 GLU A C 1
ATOM 792 O O . GLU A 1 97 ? -7.077 32.246 -2.351 1.00 89.25 97 GLU A O 1
ATOM 797 N N . LEU A 1 98 ? -6.175 30.838 -0.856 1.00 85.12 98 LEU A N 1
ATOM 798 C CA . LEU A 1 98 ? -4.965 31.620 -0.580 1.00 85.12 98 LEU A CA 1
ATOM 799 C C . LEU A 1 98 ? -4.182 31.984 -1.848 1.00 85.12 98 LEU A C 1
ATOM 801 O O . LEU A 1 98 ? -3.750 33.121 -2.014 1.00 85.12 98 LEU A O 1
ATOM 805 N N . SER A 1 99 ? -3.981 31.010 -2.738 1.00 86.69 99 SER A N 1
ATOM 806 C CA . SER A 1 99 ? -3.196 31.192 -3.968 1.00 86.69 99 SER A CA 1
ATOM 807 C C . SER A 1 99 ? -3.946 31.923 -5.083 1.00 86.69 99 SER A C 1
ATOM 809 O O . SER A 1 99 ? -3.307 32.486 -5.971 1.00 86.69 99 SER A O 1
ATOM 811 N N . THR A 1 100 ? -5.280 31.925 -5.052 1.00 80.50 100 THR A N 1
ATOM 812 C CA . THR A 1 100 ? -6.120 32.596 -6.059 1.00 80.50 100 THR A CA 1
ATOM 813 C C . THR A 1 100 ? -6.595 33.981 -5.627 1.00 80.50 100 THR A C 1
ATOM 815 O O . THR A 1 100 ? -6.997 34.771 -6.480 1.00 80.50 100 THR A O 1
ATOM 818 N N . SER A 1 101 ? -6.502 34.319 -4.337 1.00 72.56 101 SER A N 1
ATOM 819 C CA . SER A 1 101 ? -6.856 35.643 -3.830 1.00 72.56 101 SER A CA 1
ATOM 820 C C . SER A 1 101 ? -5.783 36.682 -4.178 1.00 72.56 101 SER A C 1
ATOM 822 O O . SER A 1 101 ? -4.780 36.847 -3.485 1.00 72.56 101 SER A O 1
ATOM 824 N N . THR A 1 102 ? -5.998 37.433 -5.259 1.00 59.03 102 THR A N 1
ATOM 825 C CA . THR A 1 102 ? -5.238 38.648 -5.591 1.00 59.03 102 THR A CA 1
ATOM 826 C C . THR A 1 102 ? -5.800 39.843 -4.811 1.00 59.03 102 THR A C 1
ATOM 828 O O . THR A 1 102 ? -6.423 40.731 -5.386 1.00 59.03 102 THR A O 1
ATOM 831 N N . GLY A 1 103 ? -5.659 39.843 -3.485 1.00 61.62 103 GLY A N 1
ATOM 832 C CA . GLY A 1 103 ? -6.188 40.898 -2.613 1.00 61.62 103 GLY A CA 1
ATOM 833 C C . GLY A 1 103 ? -6.146 40.509 -1.135 1.00 61.62 103 GLY A C 1
ATOM 834 O O . GLY A 1 103 ? -6.152 39.321 -0.815 1.00 61.62 103 GLY A O 1
ATOM 835 N N . ASN A 1 104 ? -6.055 41.508 -0.248 1.00 55.75 104 ASN A N 1
ATOM 836 C CA . ASN A 1 104 ? -5.880 41.337 1.199 1.00 55.75 104 ASN A CA 1
ATOM 837 C C . ASN A 1 104 ? -6.956 40.403 1.783 1.00 55.75 104 ASN A C 1
ATOM 839 O O . ASN A 1 104 ? -8.147 40.664 1.653 1.00 55.75 104 ASN A O 1
ATOM 843 N N . MET A 1 105 ? -6.538 39.333 2.463 1.00 55.16 105 MET A N 1
ATOM 844 C CA . MET A 1 105 ? -7.432 38.263 2.945 1.00 55.16 105 MET A CA 1
ATOM 845 C C . MET A 1 105 ? -8.423 38.673 4.047 1.00 55.16 105 MET A C 1
ATOM 847 O O . MET A 1 105 ? -9.208 37.842 4.482 1.00 55.16 105 MET A O 1
ATOM 851 N N . LEU A 1 106 ? -8.357 39.913 4.536 1.00 57.59 106 LEU A N 1
ATOM 852 C CA . LEU A 1 106 ? -9.204 40.429 5.617 1.00 57.59 106 LEU A CA 1
ATOM 853 C C . LEU A 1 106 ? -10.386 41.275 5.112 1.00 57.59 106 LEU A C 1
ATOM 855 O O . LEU A 1 106 ? -11.130 41.798 5.935 1.00 57.59 106 LEU A O 1
ATOM 859 N N . ASP A 1 107 ? -10.558 41.416 3.793 1.00 55.28 107 ASP A N 1
ATOM 860 C CA . ASP A 1 107 ? -11.652 42.208 3.208 1.00 55.28 107 ASP A CA 1
ATOM 861 C C . ASP A 1 107 ? -12.953 41.405 2.967 1.00 55.28 107 ASP A C 1
ATOM 863 O O . ASP A 1 107 ? -13.904 41.970 2.430 1.00 55.28 107 ASP A O 1
ATOM 867 N N . ASN A 1 108 ? -13.037 40.134 3.397 1.00 43.66 108 ASN A N 1
ATOM 868 C CA . ASN A 1 108 ? -14.282 39.343 3.441 1.00 43.66 108 ASN A CA 1
ATOM 869 C C . ASN A 1 108 ? -14.434 38.577 4.760 1.00 43.66 108 ASN A C 1
ATOM 871 O O . ASN A 1 108 ? -13.514 37.793 5.087 1.00 43.66 108 ASN A O 1
#

Radius of gyration: 25.0 Å; chains: 1; bounding box: 39×59×61 Å

Foldseek 3Di:
DDDFDWDDDPPDTGTDDPPDDDDDDDPDQDPDDDPVRPVVDDDDHPDQDPVNVVVVVVLVVCCVVPVVVSVVVVVVVVVVVVVVVVVVVVVVVVVVCVVPDPDDPPPD

pLDDT: mean 90.31, std 11.65, range [43.66, 98.38]